Protein AF-A0A3A6KR95-F1 (afdb_monomer)

Solvent-accessible surface area (backbone atoms only — not comparable to full-atom values): 6431 Å² total; per-residue (Å²): 134,83,80,53,72,65,59,56,49,50,50,50,50,55,47,47,56,62,69,68,53,78,60,65,60,80,40,66,31,34,23,71,31,72,58,26,36,31,41,82,91,64,53,74,44,43,81,87,28,59,46,71,53,70,63,48,72,33,69,35,80,78,43,87,41,67,53,66,54,98,88,53,73,74,46,75,60,51,41,65,47,74,37,54,37,58,75,41,40,28,36,32,34,57,77,51,100,69,33,34,35,48,75,48,78,62,80,89,132

Sequence (109 aa):
MRLMAWDADLIQFMKRQGQDGSLPGIALATMTGPKSCKLKDGMELGPGELQFAEHLVNPLAVKVAGHCPADGDLQDKTQYISALKAGDTVAVYQLSDSEVLILEKMVSV

Foldseek 3Di:
DDDDVVVVVVVVVVVVVVVVVPQQDWAKWFAQALAWIAGPVGDIAGHPQEDEDPCQNAKDFPAWDWDDPPPDDIGTPTDTDHHDGGGFMFTWGHPDPRHIYTDDTDDDD

Radius of gyration: 22.69 Å; Cα contacts (8 Å, |Δi|>4): 174; chains: 1; bounding box: 80×35×45 Å

pLDDT: mean 86.24, std 14.04, range [44.59, 97.94]

Nearest PDB structures (foldseek):
  1t9h-assembly1_A  TM=6.546E-01  e=1.418E+00  Bacillus subtilis
  1nbw-assembly1_A  TM=5.242E-01  e=1.870E+00  Klebsiella pneumoniae
  7phw-assembly2_D  TM=3.640E-01  e=3.436E+00  Plasmodium falciparum 3D7
  2d0p-assembly1_C  TM=4.283E-01  e=4.787E+00  Klebsiella oxytoca

Mean predicted aligned error: 10.39 Å

Structure (mmCIF, N/CA/C/O backbone):
data_AF-A0A3A6KR95-F1
#
_entry.id   AF-A0A3A6KR95-F1
#
loop_
_atom_site.group_PDB
_atom_site.id
_atom_site.type_symbol
_atom_site.label_atom_id
_atom_site.label_alt_id
_atom_site.label_comp_id
_atom_site.label_asym_id
_atom_site.label_entity_id
_atom_site.label_seq_id
_atom_site.pdbx_PDB_ins_code
_atom_site.Cartn_x
_atom_site.Cartn_y
_atom_site.Cartn_z
_atom_site.occupancy
_atom_site.B_iso_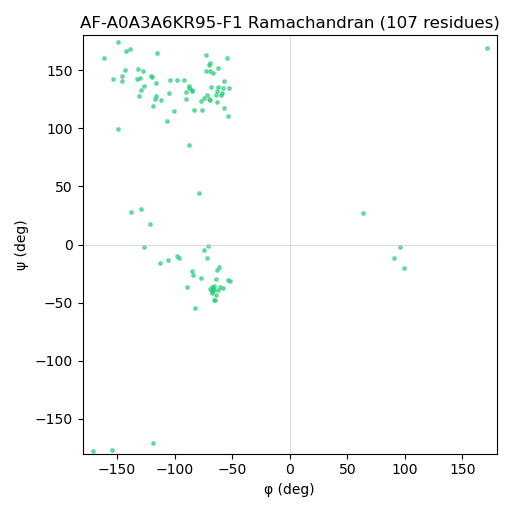or_equiv
_atom_site.auth_seq_id
_atom_site.auth_comp_id
_atom_site.auth_asym_id
_atom_site.auth_atom_id
_atom_site.pdbx_PDB_model_num
ATOM 1 N N . MET A 1 1 ? -48.672 -22.001 9.450 1.00 47.97 1 MET A N 1
ATOM 2 C CA . MET A 1 1 ? -47.374 -22.611 9.807 1.00 47.97 1 MET A CA 1
ATOM 3 C C . MET A 1 1 ? -46.711 -21.673 10.812 1.00 47.97 1 MET A C 1
ATOM 5 O O . MET A 1 1 ? -46.390 -20.554 10.437 1.00 47.97 1 MET A O 1
ATOM 9 N N . ARG A 1 2 ? -46.683 -22.026 12.107 1.00 52.06 2 ARG A N 1
ATOM 10 C CA . ARG A 1 2 ? -46.064 -21.198 13.164 1.00 52.06 2 ARG A CA 1
ATOM 11 C C . ARG A 1 2 ? -44.549 -21.375 13.042 1.00 52.06 2 ARG A C 1
ATOM 13 O O . ARG A 1 2 ? -44.092 -22.496 13.230 1.00 52.06 2 ARG A O 1
ATOM 20 N N . LEU A 1 3 ? -43.806 -20.315 12.717 1.00 51.28 3 LEU A N 1
ATOM 21 C CA . LEU A 1 3 ? -42.359 -20.324 12.950 1.00 51.28 3 LEU A CA 1
ATOM 22 C C . LEU A 1 3 ? -42.136 -20.522 14.453 1.00 51.28 3 LEU A C 1
ATOM 24 O O . LEU A 1 3 ? -42.774 -19.846 15.266 1.00 51.28 3 LEU A O 1
ATOM 28 N N . MET A 1 4 ? -41.295 -21.489 14.813 1.00 60.72 4 MET A N 1
ATOM 29 C CA . MET A 1 4 ? -40.895 -21.695 16.202 1.00 60.72 4 MET A CA 1
ATOM 30 C C . MET A 1 4 ? -40.014 -20.513 16.624 1.00 60.72 4 MET A C 1
ATOM 32 O O . MET A 1 4 ? -39.311 -19.937 15.794 1.00 60.72 4 MET A O 1
ATOM 36 N N . ALA A 1 5 ? -40.043 -20.138 17.906 1.00 68.31 5 ALA A N 1
ATOM 37 C CA . ALA A 1 5 ? -39.279 -18.992 18.426 1.00 68.31 5 ALA A CA 1
ATOM 38 C C . ALA A 1 5 ? -37.784 -19.050 18.047 1.00 68.31 5 ALA A C 1
ATOM 40 O O . ALA A 1 5 ? -37.171 -18.028 17.759 1.00 68.31 5 ALA A O 1
ATOM 41 N N . TRP A 1 6 ? -37.247 -20.264 17.930 1.00 66.06 6 TRP A N 1
ATOM 42 C CA . TRP A 1 6 ? -35.864 -20.530 17.555 1.00 66.06 6 TRP A CA 1
ATOM 43 C C . TRP A 1 6 ? -35.499 -20.114 16.122 1.00 66.06 6 TRP A C 1
ATOM 45 O O . TRP A 1 6 ? -34.405 -19.606 15.897 1.00 66.06 6 TRP A O 1
ATOM 55 N N . ASP A 1 7 ? -36.413 -20.258 15.160 1.00 74.75 7 ASP A N 1
ATOM 56 C CA . ASP A 1 7 ? -36.167 -19.820 13.780 1.00 74.75 7 ASP A CA 1
ATOM 57 C C . ASP A 1 7 ? -36.117 -18.289 13.698 1.00 74.75 7 ASP A C 1
ATOM 59 O O . ASP A 1 7 ? -35.302 -17.711 12.980 1.00 74.75 7 ASP A O 1
ATOM 63 N N . ALA A 1 8 ? -36.981 -17.615 14.463 1.00 78.69 8 ALA A N 1
ATOM 64 C CA . ALA A 1 8 ? -37.010 -16.160 14.536 1.00 78.69 8 ALA A CA 1
ATOM 65 C C . ALA A 1 8 ? -35.751 -15.598 15.215 1.00 78.69 8 ALA A C 1
ATOM 67 O O . ALA A 1 8 ? -35.201 -14.605 14.735 1.00 78.69 8 ALA A O 1
ATOM 68 N N . ASP A 1 9 ? -35.269 -16.257 16.272 1.00 80.62 9 ASP A N 1
ATOM 69 C CA . ASP A 1 9 ? -34.031 -15.892 16.965 1.00 80.62 9 ASP A CA 1
ATOM 70 C C . ASP A 1 9 ? -32.794 -16.127 16.087 1.00 80.62 9 ASP A C 1
ATOM 72 O O . ASP A 1 9 ? -31.926 -15.257 16.012 1.00 80.62 9 ASP A O 1
ATOM 76 N N . LEU A 1 10 ? -32.738 -17.239 15.344 1.00 76.81 10 LEU A N 1
ATOM 77 C CA . LEU A 1 10 ? -31.656 -17.520 14.394 1.00 76.81 10 LEU A CA 1
ATOM 78 C C . LEU A 1 10 ? -31.630 -16.495 13.253 1.00 76.81 10 LEU A C 1
ATOM 80 O O . LEU A 1 10 ? -30.573 -15.973 12.904 1.00 76.81 10 LEU A O 1
ATOM 84 N N . ILE A 1 11 ? -32.797 -16.148 12.702 1.00 78.81 11 ILE A N 1
ATOM 85 C CA . ILE A 1 11 ? -32.913 -15.121 11.661 1.00 78.81 11 ILE A CA 1
ATOM 86 C C . ILE A 1 11 ? -32.528 -13.745 12.212 1.00 78.81 11 ILE A C 1
ATOM 88 O O . ILE A 1 11 ? -31.879 -12.973 11.509 1.00 78.81 11 ILE A O 1
ATOM 92 N N . GLN A 1 12 ? -32.894 -13.410 13.452 1.00 78.81 12 GLN A N 1
ATOM 93 C CA . GLN A 1 12 ? -32.445 -12.167 14.080 1.00 78.81 12 GLN A CA 1
ATOM 94 C C . GLN A 1 12 ? -30.940 -12.148 14.334 1.00 78.81 12 GLN A C 1
ATOM 96 O O . GLN A 1 12 ? -30.328 -11.101 14.149 1.00 78.81 12 GLN A O 1
ATOM 101 N N . PHE A 1 13 ? -30.345 -13.273 14.725 1.00 72.44 13 PHE A N 1
ATOM 102 C CA . PHE A 1 13 ? -28.905 -13.412 14.915 1.00 72.44 13 PHE A CA 1
ATOM 103 C C . PHE A 1 13 ? -28.148 -13.251 13.592 1.00 72.44 13 PHE A C 1
ATOM 105 O O . PHE A 1 13 ? -27.238 -12.432 13.506 1.00 72.44 13 PHE A O 1
ATOM 112 N N . MET A 1 14 ? -28.595 -13.929 12.529 1.00 70.88 14 MET A N 1
ATOM 113 C CA . MET A 1 14 ? -28.046 -13.779 11.175 1.00 70.88 14 MET A CA 1
ATOM 114 C C . MET A 1 14 ? -28.224 -12.356 10.634 1.00 70.88 14 MET A C 1
ATOM 116 O O . MET A 1 14 ? -27.317 -11.812 10.010 1.00 70.88 14 MET A O 1
ATOM 120 N N . LYS A 1 15 ? -29.368 -11.712 10.904 1.00 70.50 15 LYS A N 1
ATOM 121 C CA . LYS A 1 15 ? -29.592 -10.303 10.552 1.00 70.50 15 LYS A CA 1
ATOM 122 C C . LYS A 1 15 ? -28.704 -9.360 11.351 1.00 70.50 15 LYS A C 1
ATOM 124 O O . LYS A 1 15 ? -28.251 -8.391 10.767 1.00 70.50 15 LYS A O 1
ATOM 129 N N . ARG A 1 16 ? -28.433 -9.635 12.631 1.00 67.19 16 ARG A N 1
ATOM 130 C CA . ARG A 1 16 ? -27.502 -8.847 13.455 1.00 67.19 16 ARG A CA 1
ATOM 131 C C . ARG A 1 16 ? -26.075 -8.967 12.933 1.00 67.19 16 ARG A C 1
ATOM 133 O O . ARG A 1 16 ? -25.467 -7.949 12.655 1.00 67.19 16 ARG A O 1
ATOM 140 N N . GLN A 1 17 ? -25.606 -10.184 12.660 1.00 62.19 17 GLN A N 1
ATOM 141 C CA . GLN A 1 17 ? -24.296 -10.405 12.036 1.00 62.19 17 GLN A CA 1
ATOM 142 C C . GLN A 1 17 ? -24.186 -9.763 10.641 1.00 62.19 17 GLN A C 1
ATOM 144 O O . GLN A 1 17 ? -23.139 -9.230 10.286 1.00 62.19 17 GLN A O 1
ATOM 149 N N . GLY A 1 18 ? -25.273 -9.770 9.860 1.00 55.56 18 GLY A N 1
ATOM 150 C CA . GLY A 1 18 ? -25.341 -9.106 8.554 1.00 55.56 18 GLY A CA 1
ATOM 151 C C . GLY A 1 18 ? -25.508 -7.579 8.610 1.00 55.56 18 GLY A C 1
ATOM 152 O O . GLY A 1 18 ? -25.060 -6.895 7.694 1.00 55.56 18 GLY A O 1
ATOM 153 N N . GLN A 1 19 ? -26.137 -7.031 9.657 1.00 54.38 19 GLN A N 1
ATOM 154 C CA . GLN A 1 19 ? -26.300 -5.587 9.895 1.00 54.38 19 GLN A CA 1
ATOM 155 C C . GLN A 1 19 ? -25.083 -4.956 10.575 1.00 54.38 19 GLN A C 1
ATOM 157 O O . GLN A 1 19 ? -24.828 -3.779 10.342 1.00 54.38 19 GLN A O 1
ATOM 162 N N . ASP A 1 20 ? -24.310 -5.733 11.336 1.00 50.84 20 ASP A N 1
ATOM 163 C CA . ASP A 1 20 ? -23.025 -5.314 11.908 1.00 50.84 20 ASP A CA 1
ATOM 164 C C . ASP A 1 20 ? -21.921 -5.171 10.841 1.00 50.84 20 ASP A C 1
ATOM 166 O O . ASP A 1 20 ? -20.804 -4.773 11.159 1.00 50.84 20 ASP A O 1
ATOM 170 N N . GLY A 1 21 ? -22.207 -5.459 9.562 1.00 45.84 21 GLY A N 1
ATOM 171 C CA . GLY A 1 21 ? -21.311 -5.121 8.451 1.00 45.84 21 GLY A CA 1
ATOM 172 C C . GLY A 1 21 ? -19.952 -5.825 8.497 1.00 45.84 21 GLY A C 1
ATOM 173 O O . GLY A 1 21 ? -18.980 -5.297 7.970 1.00 45.84 21 GLY A O 1
ATOM 174 N N . SER A 1 22 ? -19.868 -7.009 9.111 1.00 46.56 22 SER A N 1
ATOM 175 C CA . SER A 1 22 ? -18.619 -7.742 9.373 1.00 46.56 22 SER A CA 1
ATOM 176 C C . SER A 1 22 ? -18.065 -8.489 8.141 1.00 46.56 22 SER A C 1
ATOM 178 O O . SER A 1 22 ? -17.636 -9.636 8.206 1.00 46.56 22 SER A O 1
ATOM 180 N N . LEU A 1 23 ? -18.057 -7.841 6.978 1.00 44.59 23 LEU A N 1
ATOM 181 C CA . LEU A 1 23 ? -16.926 -8.013 6.074 1.00 44.59 23 LEU A CA 1
ATOM 182 C C . LEU A 1 23 ? -16.081 -6.769 6.301 1.00 44.59 23 LEU A C 1
ATOM 184 O O . LEU A 1 23 ? -16.598 -5.680 6.042 1.00 44.59 23 LEU A O 1
ATOM 188 N N . PRO A 1 24 ? -14.853 -6.884 6.832 1.00 60.62 24 PRO A N 1
ATOM 189 C CA . PRO A 1 24 ? -14.045 -5.713 7.114 1.00 60.62 24 PRO A CA 1
ATOM 190 C C . PRO A 1 24 ? -13.947 -4.867 5.847 1.00 60.62 24 PRO A C 1
ATOM 192 O O . PRO A 1 24 ? -13.420 -5.294 4.825 1.00 60.62 24 PRO A O 1
ATOM 195 N N . GLY A 1 25 ? -14.584 -3.699 5.867 1.00 73.06 25 GLY A N 1
ATOM 196 C CA . GLY A 1 25 ? -14.620 -2.832 4.701 1.00 73.06 25 GLY A CA 1
ATOM 197 C C . GLY A 1 25 ? -13.205 -2.392 4.341 1.00 73.06 25 GLY A C 1
ATOM 198 O O . GLY A 1 25 ? -12.342 -2.272 5.212 1.00 73.06 25 GLY A O 1
ATOM 199 N N . ILE A 1 26 ? -12.969 -2.114 3.058 1.00 89.06 26 ILE A N 1
ATOM 200 C CA . ILE A 1 26 ? -11.733 -1.441 2.664 1.00 89.06 26 ILE A CA 1
ATOM 201 C C . ILE A 1 26 ? -11.738 -0.052 3.306 1.00 89.06 26 ILE A C 1
ATOM 203 O O . ILE A 1 26 ? -12.660 0.738 3.091 1.00 89.06 26 ILE A O 1
ATOM 207 N N . ALA A 1 27 ? -10.706 0.238 4.088 1.00 90.81 27 ALA A N 1
ATOM 208 C CA . ALA A 1 27 ? -10.516 1.520 4.748 1.00 90.81 27 ALA A CA 1
ATOM 209 C C . ALA A 1 27 ? -9.271 2.229 4.208 1.00 90.81 27 ALA A C 1
ATOM 211 O O . ALA A 1 27 ? -8.426 1.627 3.549 1.00 90.81 27 ALA A O 1
ATOM 212 N N . LEU A 1 28 ? -9.160 3.524 4.497 1.00 94.12 28 LEU A N 1
ATOM 213 C CA . LEU A 1 28 ? -7.944 4.288 4.238 1.00 94.12 28 LEU A CA 1
ATOM 214 C C . LEU A 1 28 ? -7.109 4.394 5.508 1.00 94.12 28 LEU A C 1
ATOM 216 O O . LEU A 1 28 ? -7.643 4.603 6.600 1.00 94.12 28 LEU A O 1
ATOM 220 N N . ALA A 1 29 ? -5.799 4.309 5.331 1.00 95.56 29 ALA A N 1
ATOM 221 C CA . ALA A 1 29 ? -4.817 4.480 6.384 1.00 95.56 29 ALA A CA 1
ATOM 222 C C . ALA A 1 29 ? -3.584 5.221 5.852 1.00 95.56 29 ALA A C 1
ATOM 224 O O . ALA A 1 29 ? -3.406 5.375 4.639 1.00 95.56 29 ALA A O 1
ATOM 225 N N . THR A 1 30 ? -2.735 5.683 6.765 1.00 97.56 30 THR 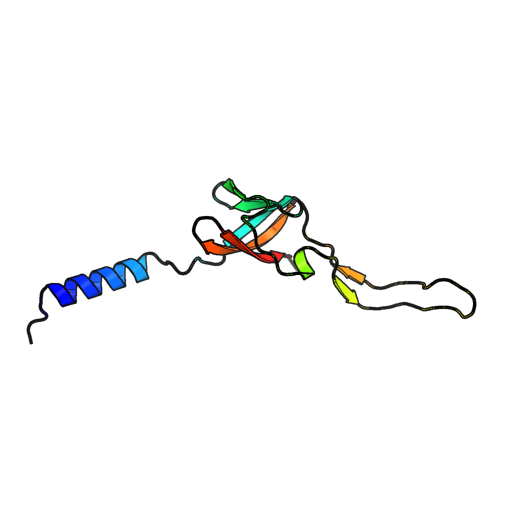A N 1
ATOM 226 C CA . THR A 1 30 ? -1.508 6.408 6.425 1.00 97.56 30 THR A CA 1
ATOM 227 C C . THR A 1 30 ? -0.302 5.625 6.910 1.00 97.56 30 THR A C 1
ATOM 229 O O . THR A 1 30 ? -0.187 5.326 8.097 1.00 97.56 30 THR A O 1
ATOM 232 N N . MET A 1 31 ? 0.637 5.337 6.016 1.00 97.94 31 MET A N 1
ATOM 233 C CA . MET A 1 31 ? 1.907 4.721 6.384 1.00 97.94 31 MET A CA 1
ATOM 234 C C . MET A 1 31 ? 2.700 5.672 7.289 1.00 97.94 31 MET A C 1
ATOM 236 O O . MET A 1 31 ? 2.914 6.837 6.954 1.00 97.94 31 MET A O 1
ATOM 240 N N . THR A 1 32 ? 3.172 5.180 8.432 1.00 97.50 32 THR A N 1
ATOM 241 C CA . THR A 1 32 ? 4.067 5.917 9.347 1.00 97.50 32 THR A CA 1
ATOM 242 C C . THR A 1 32 ? 5.539 5.568 9.116 1.00 97.50 32 THR A C 1
ATOM 244 O O . THR A 1 32 ? 6.428 6.272 9.585 1.00 97.50 32 THR A O 1
ATOM 247 N N . GLY A 1 33 ? 5.801 4.520 8.333 1.00 97.00 33 GLY A N 1
ATOM 248 C CA . GLY A 1 33 ? 7.118 4.037 7.929 1.00 97.00 33 GLY A CA 1
ATOM 249 C C . GLY A 1 33 ? 6.985 2.958 6.849 1.00 97.00 33 GLY A C 1
ATOM 250 O O . GLY A 1 33 ? 5.871 2.649 6.438 1.00 97.00 33 GLY A O 1
ATOM 251 N N . PRO A 1 34 ? 8.084 2.343 6.379 1.00 95.88 34 PRO A N 1
ATOM 252 C CA . PRO A 1 34 ? 8.020 1.303 5.342 1.00 95.88 34 PRO A CA 1
ATOM 253 C C . PRO A 1 34 ? 7.254 0.036 5.756 1.00 95.88 34 PRO A C 1
ATOM 255 O O . PRO A 1 34 ? 6.817 -0.731 4.907 1.00 95.88 34 PRO A O 1
ATOM 258 N N . LYS A 1 35 ? 7.129 -0.212 7.067 1.00 96.06 35 LYS A N 1
ATOM 259 C CA . LYS A 1 35 ? 6.485 -1.402 7.651 1.00 96.06 35 LYS A CA 1
ATOM 260 C C . LYS A 1 35 ? 5.598 -1.049 8.850 1.00 96.06 35 LYS A C 1
ATOM 262 O O . LYS A 1 35 ? 5.467 -1.844 9.774 1.00 96.06 35 LYS A O 1
ATOM 267 N N . SER A 1 36 ? 5.056 0.166 8.869 1.00 96.69 36 SER A N 1
ATOM 268 C CA . SER A 1 36 ? 4.169 0.633 9.933 1.00 96.69 36 SER A CA 1
ATOM 269 C C . SER A 1 36 ? 3.105 1.570 9.377 1.00 96.69 36 SER A C 1
ATOM 271 O O . SER A 1 36 ? 3.357 2.331 8.440 1.00 96.69 36 SER A O 1
ATOM 273 N N . CYS A 1 37 ? 1.908 1.511 9.946 1.00 95.44 37 CYS A N 1
ATOM 274 C CA . CYS A 1 37 ? 0.723 2.174 9.422 1.00 95.44 37 CYS A CA 1
ATOM 275 C C . CYS A 1 37 ? -0.141 2.713 10.563 1.00 95.44 37 CYS A C 1
ATOM 277 O O . CYS A 1 37 ? -0.160 2.150 11.652 1.00 95.44 37 CYS A O 1
ATOM 279 N N . LYS A 1 38 ? -0.864 3.801 10.312 1.00 96.00 38 LYS A N 1
ATOM 280 C CA . LYS A 1 38 ? -1.826 4.395 11.232 1.00 96.00 38 LYS A CA 1
ATOM 281 C C . LYS A 1 38 ? -3.211 4.392 10.609 1.00 96.00 38 LYS A C 1
ATOM 283 O O . LYS A 1 38 ? -3.422 4.998 9.555 1.00 96.00 38 LYS A O 1
ATOM 288 N N . LEU A 1 39 ? -4.138 3.702 11.260 1.00 91.12 39 LEU A N 1
ATOM 289 C CA . LEU A 1 39 ? -5.545 3.673 10.885 1.00 91.12 39 LEU A CA 1
ATOM 290 C C . LEU A 1 39 ? -6.223 5.009 11.232 1.00 91.12 39 LEU A C 1
ATOM 292 O O . LEU A 1 39 ? -5.709 5.822 12.005 1.00 91.12 39 LEU A O 1
ATOM 296 N N . LYS A 1 40 ? -7.394 5.260 10.639 1.00 84.56 40 LYS A N 1
ATOM 297 C CA . LYS A 1 40 ? -8.124 6.531 10.790 1.00 84.56 40 LYS A CA 1
ATOM 298 C C . LYS A 1 40 ? -8.588 6.810 12.227 1.00 84.56 40 LYS A C 1
ATOM 300 O O . LYS A 1 40 ? -8.702 7.971 12.610 1.00 84.56 40 LYS A O 1
ATOM 305 N N . ASP A 1 41 ? -8.854 5.768 13.003 1.00 83.50 41 ASP A N 1
ATOM 306 C CA . ASP A 1 41 ? -9.198 5.844 14.429 1.00 83.50 41 ASP A CA 1
ATOM 307 C C . ASP A 1 41 ? -7.988 6.151 15.333 1.00 83.50 41 ASP A C 1
ATOM 309 O O . ASP A 1 41 ? -8.146 6.388 16.529 1.00 83.50 41 ASP A O 1
ATOM 313 N N . GLY A 1 42 ? -6.787 6.209 14.754 1.00 86.25 42 GLY A N 1
ATOM 314 C CA . GLY A 1 42 ? -5.544 6.512 15.442 1.00 86.25 42 GLY A CA 1
ATOM 315 C C . GLY A 1 42 ? -4.752 5.284 15.881 1.00 86.25 42 GLY A C 1
ATOM 316 O O . GLY A 1 42 ? -3.651 5.479 16.397 1.00 86.25 42 GLY A O 1
ATOM 317 N N . MET A 1 43 ? -5.256 4.065 15.656 1.00 88.75 43 MET A N 1
ATOM 318 C CA . MET A 1 43 ? -4.529 2.831 15.953 1.00 88.75 43 MET A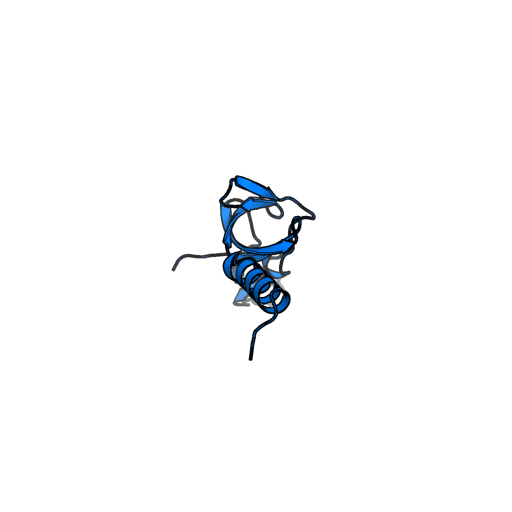 CA 1
ATOM 319 C C . MET A 1 43 ? -3.256 2.734 15.103 1.00 88.75 43 MET A C 1
ATOM 321 O O . MET A 1 43 ? -3.289 2.957 13.890 1.00 88.75 43 MET A O 1
ATOM 325 N N . GLU A 1 44 ? -2.132 2.410 15.740 1.00 93.81 44 GLU A N 1
ATOM 326 C CA . GLU A 1 44 ? -0.838 2.232 15.079 1.00 93.81 44 GLU A CA 1
ATOM 327 C C . GLU A 1 44 ? -0.509 0.746 14.982 1.00 93.81 44 GLU A C 1
ATOM 329 O O . GLU A 1 44 ? -0.602 0.024 15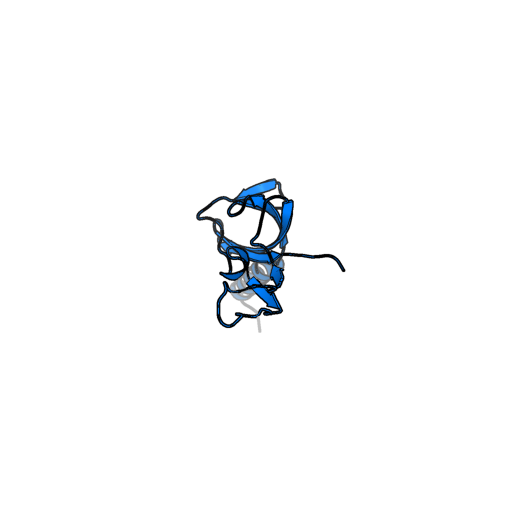.970 1.00 93.81 44 GLU A O 1
ATOM 334 N N . LEU A 1 45 ? -0.131 0.320 13.780 1.00 93.38 45 LEU A N 1
ATOM 335 C CA . LEU A 1 45 ? 0.233 -1.047 13.437 1.00 93.38 45 LEU A CA 1
ATOM 336 C C . LEU A 1 45 ? 1.698 -1.095 13.013 1.00 93.38 45 LEU A C 1
ATOM 338 O O . LEU A 1 45 ? 2.180 -0.218 12.282 1.00 93.38 45 LEU A O 1
ATOM 342 N N . GLY A 1 46 ? 2.397 -2.128 13.458 1.00 93.88 46 GLY A N 1
ATOM 343 C CA . GLY A 1 46 ? 3.821 -2.328 13.243 1.00 93.88 46 GLY A CA 1
ATOM 344 C C . GLY A 1 46 ? 4.173 -3.592 12.454 1.00 93.88 46 GLY A C 1
ATOM 345 O O . GLY A 1 46 ? 3.317 -4.275 11.884 1.00 93.88 46 GLY A O 1
ATOM 346 N N . PRO A 1 47 ? 5.475 -3.924 12.402 1.00 92.12 47 PRO A N 1
ATOM 347 C CA . PRO A 1 47 ? 5.947 -5.152 11.777 1.00 92.12 47 PRO A CA 1
ATOM 348 C C . PRO A 1 47 ? 5.328 -6.388 12.445 1.00 92.12 47 PRO A C 1
ATOM 350 O O . PRO A 1 47 ? 5.399 -6.531 13.661 1.00 92.12 47 PRO A O 1
ATOM 353 N N . GLY A 1 48 ? 4.777 -7.299 11.642 1.00 91.56 48 GLY A N 1
ATOM 354 C CA . GLY A 1 48 ? 4.102 -8.515 12.119 1.00 91.56 48 GLY A CA 1
ATOM 355 C C . GLY A 1 48 ? 2.577 -8.410 12.151 1.00 91.56 48 GLY A C 1
ATOM 356 O O . GLY A 1 48 ? 1.915 -9.434 12.077 1.00 91.56 48 GLY A O 1
ATOM 357 N N . GLU A 1 49 ? 2.029 -7.195 12.163 1.00 92.94 49 GLU A N 1
ATOM 358 C CA . GLU A 1 49 ? 0.579 -6.942 12.076 1.00 92.94 49 GLU A CA 1
ATOM 359 C C . GLU A 1 49 ? 0.146 -6.584 10.647 1.00 92.94 49 GLU A C 1
ATOM 361 O O . GLU A 1 49 ? -1.041 -6.487 10.340 1.00 92.94 49 GLU A O 1
ATOM 366 N N . LEU A 1 50 ? 1.116 -6.360 9.757 1.00 95.56 50 LEU A N 1
ATOM 367 C CA . LEU A 1 50 ? 0.893 -5.905 8.392 1.00 95.56 50 LEU A CA 1
ATOM 368 C C . LEU A 1 50 ? 1.339 -6.955 7.380 1.00 95.56 50 LEU A C 1
ATOM 370 O O . LEU A 1 50 ? 2.496 -7.387 7.379 1.00 95.56 50 LEU A O 1
ATOM 374 N N . GLN A 1 51 ? 0.435 -7.290 6.466 1.00 96.19 51 GLN A N 1
ATOM 375 C CA . GLN A 1 51 ? 0.740 -8.046 5.260 1.00 96.19 51 GLN A CA 1
ATOM 376 C C . GLN A 1 51 ? 0.774 -7.118 4.048 1.00 96.19 51 GLN A C 1
ATOM 378 O O . GLN A 1 51 ? -0.025 -6.189 3.927 1.00 96.19 51 GLN A O 1
ATOM 383 N N . PHE A 1 52 ? 1.714 -7.378 3.142 1.00 96.44 52 PHE A N 1
ATOM 384 C CA . PHE A 1 52 ? 1.956 -6.559 1.961 1.00 96.44 52 PHE A CA 1
ATOM 385 C C . PHE A 1 52 ? 2.072 -7.451 0.732 1.00 96.44 52 PHE A C 1
ATOM 387 O O . PHE A 1 52 ? 2.700 -8.510 0.790 1.00 96.44 52 PHE A O 1
ATOM 394 N N . ALA A 1 53 ? 1.549 -6.984 -0.398 1.00 95.25 53 ALA A N 1
ATOM 395 C CA . ALA A 1 53 ? 1.983 -7.498 -1.687 1.00 95.25 53 ALA A CA 1
ATOM 396 C C . ALA A 1 53 ? 3.454 -7.115 -1.939 1.00 95.25 53 ALA A C 1
ATOM 398 O O . ALA A 1 53 ? 3.923 -6.057 -1.513 1.00 95.25 53 ALA A O 1
ATOM 399 N N . GLU A 1 54 ? 4.191 -7.975 -2.640 1.00 95.06 54 GLU A N 1
ATOM 400 C CA . GLU A 1 54 ? 5.642 -7.838 -2.818 1.00 95.06 54 GLU A CA 1
ATOM 401 C C . GLU A 1 54 ? 6.051 -6.504 -3.463 1.00 95.06 54 GLU A C 1
ATOM 403 O O . GLU A 1 54 ? 7.042 -5.889 -3.064 1.00 95.06 54 GLU A O 1
ATOM 408 N N . HIS A 1 55 ? 5.258 -6.009 -4.413 1.00 94.06 55 HIS A N 1
ATOM 409 C CA . HIS A 1 55 ? 5.522 -4.754 -5.120 1.00 94.06 55 HIS A CA 1
ATOM 410 C C . HIS A 1 55 ? 5.307 -3.497 -4.267 1.00 94.06 55 HIS A C 1
ATOM 412 O O . HIS A 1 55 ? 5.695 -2.408 -4.677 1.00 94.06 55 HIS A O 1
ATOM 418 N N . LEU A 1 56 ? 4.696 -3.623 -3.086 1.00 96.25 56 LEU A N 1
ATOM 419 C CA . LEU A 1 56 ? 4.522 -2.508 -2.151 1.00 96.25 56 LEU A CA 1
ATOM 420 C C . LEU A 1 56 ? 5.751 -2.304 -1.264 1.00 96.25 56 LEU A C 1
ATOM 422 O O . LEU A 1 56 ? 5.964 -1.209 -0.745 1.00 96.25 56 LEU A O 1
ATOM 426 N N . VAL A 1 57 ? 6.563 -3.347 -1.088 1.00 95.81 57 VAL A N 1
ATOM 427 C CA . VAL A 1 57 ? 7.775 -3.317 -0.254 1.00 95.81 57 VAL A CA 1
ATOM 428 C C . VAL A 1 57 ? 9.062 -3.292 -1.076 1.00 95.81 57 VAL A C 1
ATOM 430 O O . VAL A 1 57 ? 10.114 -2.955 -0.537 1.00 95.81 57 VAL A O 1
ATOM 433 N N . ASN A 1 58 ? 8.976 -3.575 -2.377 1.00 94.94 58 ASN A N 1
ATOM 434 C CA . ASN A 1 58 ? 10.089 -3.519 -3.319 1.00 94.94 58 ASN A CA 1
ATOM 435 C C . ASN A 1 58 ? 9.797 -2.523 -4.453 1.00 94.94 58 ASN A C 1
ATOM 437 O O . ASN A 1 58 ? 8.651 -2.427 -4.887 1.00 94.94 58 ASN A O 1
ATOM 441 N N . PRO A 1 59 ? 10.804 -1.801 -4.981 1.00 92.75 59 PRO A N 1
ATOM 442 C CA . PRO A 1 59 ? 10.618 -0.978 -6.171 1.00 92.75 59 PRO A CA 1
ATOM 443 C C . PRO A 1 59 ? 10.134 -1.811 -7.363 1.00 92.75 59 PRO A C 1
ATOM 445 O O . PRO A 1 59 ? 10.696 -2.867 -7.653 1.00 92.75 59 PRO A O 1
ATOM 448 N N . LEU A 1 60 ? 9.132 -1.310 -8.085 1.00 93.56 60 LEU A N 1
ATOM 449 C CA . LEU A 1 60 ? 8.558 -1.986 -9.248 1.00 93.56 60 LEU A CA 1
ATOM 450 C C . LEU A 1 60 ? 8.876 -1.212 -10.527 1.00 93.56 60 LEU A C 1
ATOM 452 O O . LEU A 1 60 ? 8.541 -0.033 -10.643 1.00 93.56 60 LEU A O 1
ATOM 456 N N . ALA A 1 61 ? 9.489 -1.877 -11.506 1.00 93.94 61 ALA A N 1
ATOM 457 C CA . ALA A 1 61 ? 9.694 -1.311 -12.835 1.00 93.94 61 ALA A CA 1
ATOM 458 C C . ALA A 1 61 ? 8.353 -1.180 -13.575 1.00 93.94 61 ALA A C 1
ATOM 460 O O . ALA A 1 61 ? 7.653 -2.168 -13.775 1.00 93.94 61 ALA A O 1
ATOM 461 N N . VAL A 1 62 ? 8.018 0.028 -14.029 1.00 93.62 62 VAL A N 1
ATOM 462 C CA . VAL A 1 62 ? 6.777 0.312 -14.780 1.00 93.62 62 VAL A CA 1
ATOM 463 C C . VAL A 1 62 ? 7.021 0.695 -16.232 1.00 93.62 62 VAL A C 1
ATOM 465 O O . VAL A 1 62 ? 6.113 0.647 -17.058 1.00 93.62 62 VAL A O 1
ATOM 468 N N . LYS A 1 63 ? 8.262 1.053 -16.566 1.00 94.44 63 LYS A N 1
ATOM 469 C CA . LYS A 1 63 ? 8.687 1.287 -17.943 1.00 94.44 63 LYS A CA 1
ATOM 470 C C . LYS A 1 63 ? 10.151 0.923 -18.083 1.00 94.44 63 LYS A C 1
ATOM 472 O O . LYS A 1 63 ? 11.009 1.720 -17.720 1.00 94.44 63 LYS A O 1
ATOM 477 N N . VAL A 1 64 ? 10.415 -0.270 -18.604 1.00 92.25 64 VAL A N 1
ATOM 478 C CA . VAL A 1 64 ? 11.775 -0.774 -18.813 1.00 92.25 64 VAL A CA 1
ATOM 479 C C . VAL A 1 64 ? 12.407 -0.067 -20.005 1.00 92.25 64 VAL A C 1
ATOM 481 O O . VAL A 1 64 ? 11.835 -0.035 -21.095 1.00 92.25 64 VAL A O 1
ATOM 484 N N . ALA A 1 65 ? 13.577 0.523 -19.792 1.00 93.38 65 ALA A N 1
ATOM 485 C CA . ALA A 1 65 ? 14.351 1.168 -20.839 1.00 93.38 65 ALA A CA 1
ATOM 486 C C . ALA A 1 65 ? 15.828 1.143 -20.466 1.00 93.38 65 ALA A C 1
ATOM 488 O O . ALA A 1 65 ? 16.184 1.355 -19.316 1.00 93.38 65 ALA A O 1
ATOM 489 N N . GLY A 1 66 ? 16.696 0.944 -21.446 1.00 90.12 66 GLY A N 1
ATOM 490 C CA . GLY A 1 66 ? 18.130 0.991 -21.217 1.00 90.12 66 GLY A CA 1
ATOM 491 C C . GLY A 1 66 ? 18.909 0.520 -22.429 1.00 90.12 66 GLY A C 1
ATOM 492 O O . GLY A 1 66 ? 18.341 0.003 -23.392 1.00 90.12 66 GLY A O 1
ATOM 493 N N . HIS A 1 67 ? 20.217 0.734 -22.388 1.00 90.62 67 HIS A N 1
ATOM 494 C CA . HIS A 1 67 ? 21.132 0.260 -23.414 1.00 90.62 67 HIS A CA 1
ATOM 495 C C . HIS A 1 67 ? 22.464 -0.128 -22.778 1.00 90.62 67 HIS A C 1
ATOM 497 O O . HIS A 1 67 ? 22.947 0.559 -21.879 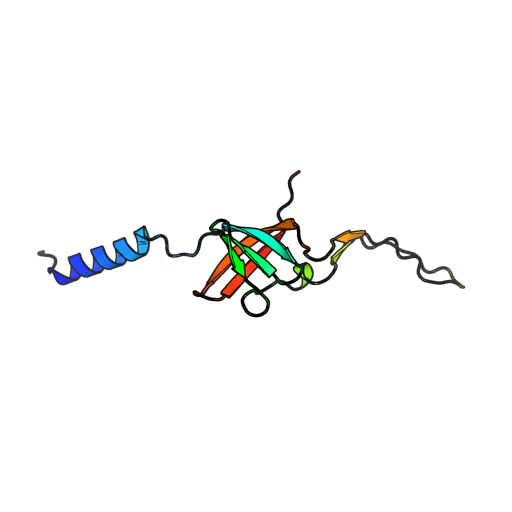1.00 90.62 67 HIS A O 1
ATOM 503 N N . CYS A 1 68 ? 23.046 -1.222 -23.261 1.00 89.06 68 CYS A N 1
ATOM 504 C CA . CYS A 1 68 ? 24.403 -1.626 -22.929 1.00 89.06 68 CYS A CA 1
ATOM 505 C C . CYS A 1 68 ? 25.286 -1.360 -24.162 1.00 89.06 68 CYS A C 1
ATOM 507 O O . CYS A 1 68 ? 25.118 -2.059 -25.169 1.00 89.06 68 CYS A O 1
ATOM 509 N N . PRO A 1 69 ? 26.143 -0.325 -24.149 1.00 89.06 69 PRO A N 1
ATOM 510 C CA . PRO A 1 69 ? 27.096 -0.090 -25.228 1.00 89.06 69 PRO A CA 1
ATOM 511 C C . PRO A 1 69 ? 28.180 -1.179 -25.238 1.00 89.06 69 PRO A C 1
ATOM 513 O O . PRO A 1 69 ? 28.444 -1.802 -24.216 1.00 89.06 69 PRO A O 1
ATOM 516 N N . ALA A 1 70 ? 28.814 -1.400 -26.396 1.00 87.81 70 ALA A N 1
ATOM 517 C CA . ALA A 1 70 ? 29.726 -2.531 -26.626 1.00 87.81 70 ALA A CA 1
ATOM 518 C C . ALA A 1 70 ? 30.871 -2.656 -25.599 1.00 87.81 70 ALA A C 1
ATOM 520 O O . ALA A 1 70 ? 31.270 -3.772 -25.287 1.00 87.81 70 ALA A O 1
ATOM 521 N N . ASP A 1 71 ? 31.332 -1.531 -25.040 1.00 88.75 71 ASP A N 1
ATOM 522 C CA . ASP A 1 71 ? 32.468 -1.463 -24.112 1.00 88.75 71 ASP A CA 1
ATOM 523 C C . ASP A 1 71 ? 32.137 -0.681 -22.823 1.00 88.75 71 ASP A C 1
ATOM 525 O O . ASP A 1 71 ? 33.000 0.001 -22.267 1.00 88.75 71 ASP A O 1
ATOM 529 N N . GLY A 1 72 ? 30.883 -0.695 -22.357 1.00 85.88 72 GLY A N 1
ATOM 530 C CA . GLY A 1 72 ? 30.496 0.095 -21.183 1.00 85.88 72 GLY A CA 1
ATOM 531 C C . GLY A 1 72 ? 29.378 -0.498 -20.336 1.00 85.88 72 GLY A C 1
ATOM 532 O O . GLY A 1 72 ? 28.773 -1.509 -20.679 1.00 85.88 72 GLY A O 1
ATOM 533 N N . ASP A 1 73 ? 29.110 0.168 -19.213 1.00 92.19 73 ASP A N 1
ATOM 534 C CA . ASP A 1 73 ? 28.096 -0.255 -18.249 1.00 92.19 73 ASP A CA 1
ATOM 535 C C . ASP A 1 73 ? 26.669 -0.077 -18.786 1.00 92.19 73 ASP A C 1
ATOM 537 O O . ASP A 1 73 ? 26.383 0.795 -19.616 1.00 92.19 73 ASP A O 1
ATOM 541 N N . LEU A 1 74 ? 25.746 -0.883 -18.251 1.00 90.25 74 LEU A N 1
ATOM 542 C CA . LEU A 1 74 ? 24.318 -0.753 -18.516 1.00 90.25 74 LEU A CA 1
ATOM 543 C C . LEU A 1 74 ? 23.840 0.653 -18.139 1.00 90.25 74 LEU A C 1
ATOM 545 O O . LEU A 1 74 ? 23.829 1.040 -16.971 1.00 90.25 74 LEU A O 1
ATOM 549 N N . GLN A 1 75 ? 23.355 1.391 -19.131 1.00 92.50 75 GLN A N 1
ATOM 550 C CA . GLN A 1 75 ? 22.663 2.651 -18.907 1.00 92.50 75 GLN A CA 1
ATOM 551 C C . GLN A 1 75 ? 21.183 2.365 -18.678 1.00 92.50 75 GLN A C 1
ATOM 553 O O . GLN A 1 75 ? 20.388 2.396 -19.623 1.00 92.50 75 GLN A O 1
ATOM 558 N N . ASP A 1 76 ? 20.822 2.060 -17.432 1.00 93.19 76 ASP A N 1
ATOM 559 C CA . ASP A 1 76 ? 19.424 1.871 -17.055 1.00 93.19 76 ASP A CA 1
ATOM 560 C C . ASP A 1 76 ? 18.679 3.216 -17.075 1.00 93.19 76 ASP A C 1
ATOM 562 O O . ASP A 1 76 ? 19.083 4.202 -16.458 1.00 93.19 76 ASP A O 1
ATOM 566 N N . LYS A 1 77 ? 17.584 3.257 -17.829 1.00 93.94 77 LYS A N 1
ATOM 567 C CA . LYS A 1 77 ? 16.629 4.372 -17.906 1.00 93.94 77 LYS A CA 1
ATOM 568 C C . LYS A 1 77 ? 15.227 3.913 -17.509 1.00 93.94 77 LYS A C 1
ATOM 570 O O . LYS A 1 77 ? 14.242 4.581 -17.839 1.00 93.94 77 LYS A O 1
ATOM 575 N N . THR A 1 78 ? 15.133 2.767 -16.842 1.00 95.56 78 THR A N 1
ATOM 576 C CA . THR A 1 78 ? 13.879 2.201 -16.375 1.00 95.56 78 THR A CA 1
ATOM 577 C C . THR A 1 78 ? 13.231 3.140 -15.368 1.00 95.56 78 THR A C 1
ATOM 579 O O . THR A 1 78 ? 13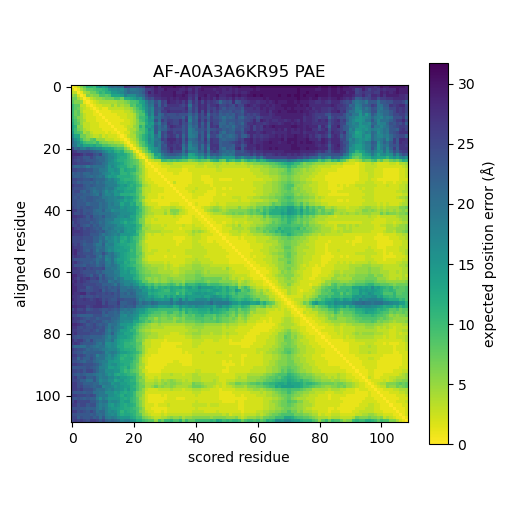.882 3.701 -14.488 1.00 95.56 78 THR A O 1
ATOM 582 N N . GLN A 1 79 ? 11.926 3.343 -15.519 1.00 95.81 79 GLN A N 1
ATOM 583 C CA . GLN A 1 79 ? 11.131 4.074 -14.542 1.00 95.81 79 GLN A CA 1
ATOM 584 C C . GLN A 1 79 ? 10.593 3.091 -13.516 1.00 95.81 79 GLN A C 1
ATOM 586 O O . GLN A 1 79 ? 10.011 2.065 -13.883 1.00 95.81 79 GLN A O 1
ATOM 591 N N . TYR A 1 80 ? 10.757 3.439 -12.245 1.00 94.81 80 TYR A N 1
ATOM 592 C CA . TYR A 1 80 ? 10.327 2.626 -11.119 1.00 94.81 80 TYR A CA 1
ATOM 593 C C . TYR A 1 80 ? 9.304 3.382 -10.277 1.00 94.81 80 TYR A C 1
ATOM 595 O O . TYR A 1 80 ? 9.429 4.590 -10.064 1.00 94.81 80 TYR A O 1
ATOM 603 N N . ILE A 1 81 ? 8.327 2.654 -9.749 1.00 94.38 81 ILE A N 1
ATOM 604 C CA . ILE A 1 81 ? 7.540 3.093 -8.600 1.00 94.38 81 ILE A CA 1
ATOM 605 C C . ILE A 1 81 ? 8.312 2.699 -7.340 1.00 94.38 81 ILE A C 1
ATOM 607 O O . ILE A 1 81 ? 8.806 1.577 -7.227 1.00 94.38 81 ILE A O 1
ATOM 611 N N . SER A 1 82 ? 8.452 3.637 -6.403 1.00 94.94 82 SER A N 1
ATOM 612 C CA . SER A 1 82 ? 9.109 3.378 -5.122 1.00 94.94 82 SER A CA 1
ATOM 613 C C . SER A 1 82 ? 8.234 2.519 -4.210 1.00 94.94 82 SER A C 1
ATOM 615 O O . SER A 1 82 ? 7.017 2.696 -4.198 1.00 94.94 82 SER A O 1
ATOM 617 N N . ALA A 1 83 ? 8.870 1.708 -3.363 1.00 96.81 83 ALA A N 1
ATOM 618 C CA . ALA A 1 83 ? 8.206 1.054 -2.237 1.00 96.81 83 ALA A CA 1
ATOM 619 C C . ALA A 1 83 ? 7.484 2.068 -1.323 1.00 96.81 83 ALA A C 1
ATOM 621 O O . ALA A 1 83 ? 7.802 3.268 -1.326 1.00 96.81 83 ALA A O 1
ATOM 622 N N . LEU A 1 84 ? 6.531 1.574 -0.528 1.00 97.50 84 LEU A N 1
ATOM 623 C CA . LEU A 1 84 ? 5.790 2.366 0.450 1.00 97.50 84 LEU A CA 1
ATOM 624 C C . LEU A 1 84 ? 6.727 3.043 1.452 1.00 97.50 84 LEU A C 1
ATOM 626 O O . LEU A 1 84 ? 7.705 2.467 1.935 1.00 97.50 84 LEU A O 1
ATOM 630 N N . LYS A 1 85 ? 6.390 4.284 1.797 1.00 97.06 85 LYS A N 1
ATOM 631 C CA . LYS A 1 85 ? 7.131 5.094 2.767 1.00 97.06 85 LYS A CA 1
ATOM 632 C C . LYS A 1 85 ? 6.191 5.867 3.682 1.00 97.06 85 LYS A C 1
ATOM 634 O O . LYS A 1 85 ? 4.997 5.984 3.419 1.00 97.06 85 LYS A O 1
ATOM 639 N N . ALA A 1 86 ? 6.760 6.442 4.739 1.00 97.88 86 ALA A N 1
ATOM 640 C CA . ALA A 1 86 ? 6.028 7.330 5.633 1.00 97.88 86 ALA A CA 1
ATOM 641 C C . ALA A 1 86 ? 5.329 8.460 4.852 1.00 97.88 86 ALA A C 1
ATOM 643 O O . ALA A 1 86 ? 5.933 9.091 3.981 1.00 97.88 86 ALA A O 1
ATOM 644 N N . GLY A 1 87 ? 4.065 8.708 5.188 1.00 96.81 87 GLY A N 1
ATOM 645 C CA . GLY A 1 87 ? 3.201 9.697 4.549 1.00 96.81 87 GLY A CA 1
ATOM 646 C C . GLY A 1 87 ? 2.373 9.170 3.373 1.00 96.81 87 GLY A C 1
ATOM 647 O O . GLY A 1 87 ? 1.447 9.860 2.951 1.00 96.81 87 GLY A O 1
ATOM 648 N N . ASP A 1 88 ? 2.646 7.967 2.859 1.00 97.81 88 ASP A N 1
ATOM 649 C CA . ASP A 1 88 ? 1.815 7.376 1.808 1.00 97.81 88 ASP A CA 1
ATOM 650 C C . ASP A 1 88 ? 0.428 7.001 2.351 1.00 97.81 88 ASP A C 1
ATOM 652 O O . ASP A 1 88 ? 0.300 6.415 3.426 1.00 97.81 88 ASP A O 1
ATOM 656 N N . THR A 1 89 ? -0.621 7.327 1.593 1.00 97.56 89 THR A N 1
ATOM 657 C CA . THR A 1 89 ? -1.989 6.867 1.873 1.00 97.56 89 THR A CA 1
ATOM 658 C C . THR A 1 89 ? -2.214 5.520 1.205 1.00 97.56 89 THR A C 1
ATOM 660 O O . THR A 1 89 ? -1.868 5.344 0.036 1.00 97.56 89 THR A O 1
ATOM 663 N N . VAL A 1 90 ? -2.813 4.582 1.929 1.00 97.25 90 VAL A N 1
ATOM 664 C CA . VAL A 1 90 ? -3.045 3.214 1.464 1.00 97.25 90 VAL A CA 1
AT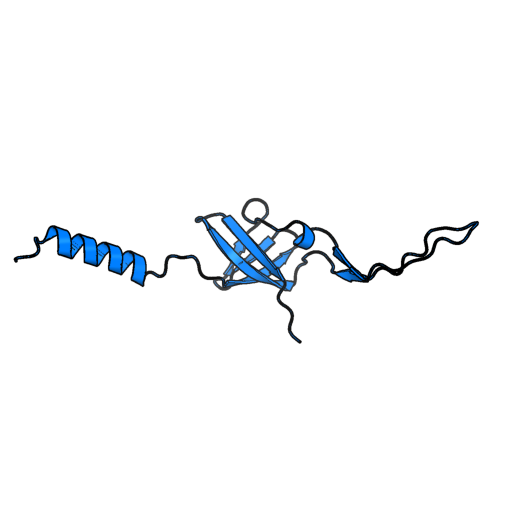OM 665 C C . VAL A 1 90 ? -4.480 2.773 1.715 1.00 97.25 90 VAL A C 1
ATOM 667 O O . VAL A 1 90 ? -5.129 3.228 2.659 1.00 97.25 90 VAL A O 1
ATOM 670 N N . ALA A 1 91 ? -4.959 1.872 0.863 1.00 96.00 91 ALA A N 1
ATOM 671 C CA . ALA A 1 91 ? -6.155 1.086 1.115 1.00 96.00 91 ALA A CA 1
ATOM 672 C C . ALA A 1 91 ? -5.785 -0.143 1.951 1.00 96.00 91 ALA A C 1
ATOM 674 O O . ALA A 1 91 ? -4.819 -0.842 1.639 1.00 96.00 91 ALA A O 1
ATOM 675 N N . VAL A 1 92 ? -6.559 -0.411 2.998 1.00 94.44 92 VAL A N 1
ATOM 676 C CA . VAL A 1 92 ? -6.320 -1.511 3.931 1.00 94.44 92 VAL A CA 1
ATOM 677 C C . VAL A 1 92 ? -7.559 -2.375 4.096 1.00 94.44 92 VAL A C 1
ATOM 679 O O . VAL A 1 92 ? -8.684 -1.882 4.010 1.00 94.44 92 VAL A O 1
ATOM 682 N N . TYR A 1 93 ? -7.342 -3.659 4.350 1.00 92.12 93 TYR A N 1
ATOM 683 C CA . TYR A 1 93 ? -8.378 -4.639 4.649 1.00 92.12 93 TYR A CA 1
ATOM 684 C C . TYR A 1 93 ? -7.984 -5.412 5.902 1.00 92.12 93 TYR A C 1
ATOM 686 O O . TYR A 1 93 ? -6.878 -5.942 5.985 1.00 92.12 93 TYR A O 1
ATOM 694 N N . GLN A 1 94 ? -8.871 -5.478 6.886 1.00 88.88 94 GLN A N 1
ATOM 695 C CA . GLN A 1 94 ? -8.595 -6.197 8.123 1.00 88.88 94 GLN A CA 1
ATOM 696 C C . GLN A 1 94 ? -8.749 -7.706 7.891 1.00 88.88 94 GLN A C 1
ATOM 698 O O . GLN A 1 94 ? -9.788 -8.167 7.432 1.00 88.88 94 GLN A O 1
ATOM 703 N N . LEU A 1 95 ? -7.704 -8.483 8.170 1.00 85.94 95 LEU A N 1
ATOM 704 C CA . LEU A 1 95 ? -7.729 -9.944 8.051 1.00 85.94 95 LEU A CA 1
ATOM 705 C C . LEU A 1 95 ? -8.203 -10.596 9.354 1.00 85.94 95 LEU A C 1
ATOM 707 O O . LEU A 1 95 ? -8.914 -11.599 9.323 1.00 85.94 95 LEU A O 1
ATOM 711 N N . SER A 1 96 ? -7.813 -10.020 10.490 1.00 85.06 96 SER A N 1
ATOM 712 C CA . SER A 1 96 ? -8.185 -10.458 11.837 1.00 85.06 96 SER A CA 1
ATOM 713 C C . SER A 1 96 ? -8.123 -9.286 12.822 1.00 85.06 96 SER A C 1
ATOM 715 O O . SER A 1 96 ? -7.825 -8.154 12.438 1.00 85.06 96 SER A O 1
ATOM 717 N N . ASP A 1 97 ? -8.365 -9.538 14.108 1.00 79.69 97 ASP A N 1
ATOM 718 C CA . ASP A 1 97 ? -8.259 -8.513 15.156 1.00 79.69 97 ASP A CA 1
ATOM 719 C C . ASP A 1 97 ? -6.841 -7.923 15.289 1.00 79.69 97 ASP A C 1
ATOM 721 O O . ASP A 1 97 ? -6.686 -6.831 15.830 1.00 79.69 97 ASP A O 1
ATOM 725 N N . SER A 1 98 ? -5.812 -8.618 14.788 1.00 81.19 98 SER A N 1
ATOM 726 C CA . SER A 1 98 ? -4.402 -8.219 14.903 1.00 81.19 98 SER A CA 1
ATOM 727 C C . SER A 1 98 ? -3.648 -8.152 13.574 1.00 81.19 98 SER A C 1
ATOM 729 O O . SER A 1 98 ? -2.465 -7.828 13.568 1.00 81.19 98 SER A O 1
ATOM 731 N N . GLU A 1 99 ? -4.285 -8.491 12.451 1.00 89.44 99 GLU A N 1
ATOM 732 C CA . GLU A 1 99 ? -3.637 -8.474 11.139 1.00 89.44 99 GLU A CA 1
ATOM 733 C C . GLU A 1 99 ? -4.422 -7.655 10.123 1.00 89.44 99 GLU A C 1
ATOM 735 O O . GLU A 1 99 ? -5.640 -7.786 9.968 1.00 89.44 99 GLU A O 1
ATOM 740 N N . VAL A 1 100 ? -3.682 -6.856 9.362 1.00 92.38 100 VAL A N 1
ATOM 741 C CA . VAL A 1 100 ? -4.198 -5.998 8.303 1.00 92.38 100 VAL A CA 1
ATOM 742 C C . VAL A 1 100 ? -3.407 -6.227 7.023 1.00 92.38 100 VAL A C 1
ATOM 744 O O . VAL A 1 100 ? -2.177 -6.227 7.007 1.00 92.38 100 VAL A O 1
ATOM 747 N N . LEU A 1 101 ? -4.128 -6.386 5.919 1.00 95.31 101 LEU A N 1
ATOM 748 C CA . LEU A 1 101 ? -3.578 -6.416 4.575 1.00 95.31 101 LEU A CA 1
ATOM 749 C C . LEU A 1 101 ? -3.546 -5.003 3.995 1.00 95.31 101 LEU A C 1
ATOM 751 O O . LEU A 1 101 ? -4.581 -4.340 3.893 1.00 95.31 101 LEU A O 1
ATOM 755 N N . ILE A 1 102 ? -2.371 -4.566 3.552 1.00 96.44 102 ILE A N 1
ATOM 756 C CA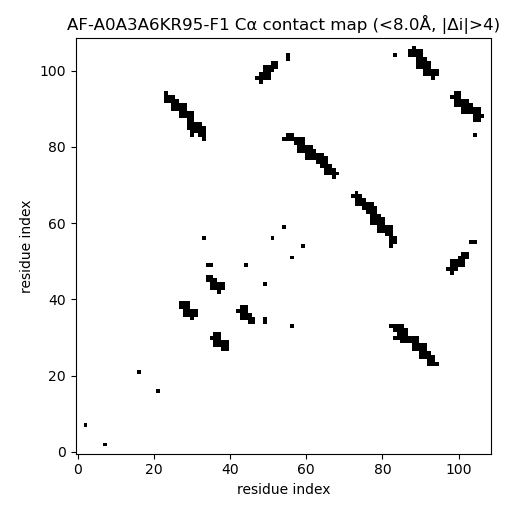 . ILE A 1 102 ? -2.227 -3.375 2.717 1.00 96.44 102 ILE A CA 1
ATOM 757 C C . ILE A 1 102 ? -2.501 -3.773 1.263 1.00 96.44 102 ILE A C 1
ATOM 759 O O . ILE A 1 102 ? -1.770 -4.580 0.689 1.00 96.44 102 ILE A O 1
ATOM 763 N N . LEU A 1 103 ? -3.566 -3.219 0.681 1.00 95.50 103 LEU A N 1
ATOM 764 C CA . LEU A 1 103 ? -4.026 -3.564 -0.666 1.00 95.50 103 LEU A CA 1
ATOM 765 C C . LEU A 1 103 ? -3.249 -2.807 -1.742 1.00 95.50 103 LEU A C 1
ATOM 767 O O . LEU A 1 103 ? -2.707 -3.420 -2.655 1.00 95.50 103 LEU A O 1
ATOM 771 N N . GLU A 1 104 ? -3.213 -1.478 -1.636 1.00 96.00 104 GLU A N 1
ATOM 772 C CA . GLU A 1 104 ? -2.471 -0.614 -2.554 1.00 96.00 104 GLU A CA 1
ATOM 773 C C . GLU A 1 104 ? -2.225 0.783 -1.966 1.00 96.00 104 GLU A C 1
ATOM 775 O O . GLU A 1 104 ? -2.945 1.242 -1.075 1.00 96.00 104 GLU A O 1
ATOM 780 N N . LYS A 1 105 ? -1.246 1.488 -2.531 1.00 96.44 105 LYS A N 1
ATOM 781 C CA . LYS A 1 105 ? -1.034 2.927 -2.430 1.00 96.44 105 LYS A CA 1
ATOM 782 C C . LYS A 1 105 ? -2.082 3.689 -3.233 1.00 96.44 105 LYS A C 1
ATOM 784 O O . LYS A 1 105 ? -2.261 3.476 -4.429 1.00 96.44 105 LYS A O 1
ATOM 789 N N . MET A 1 106 ? -2.724 4.653 -2.586 1.00 95.88 106 MET A N 1
ATOM 790 C CA . MET A 1 106 ? -3.671 5.558 -3.227 1.00 95.88 106 MET A CA 1
ATOM 791 C C . MET A 1 106 ? -2.939 6.769 -3.810 1.00 95.88 106 MET A C 1
ATOM 793 O O . MET A 1 106 ? -2.081 7.369 -3.160 1.00 95.88 106 MET A O 1
ATOM 797 N N . VAL A 1 107 ? -3.304 7.151 -5.033 1.00 93.19 107 VAL A N 1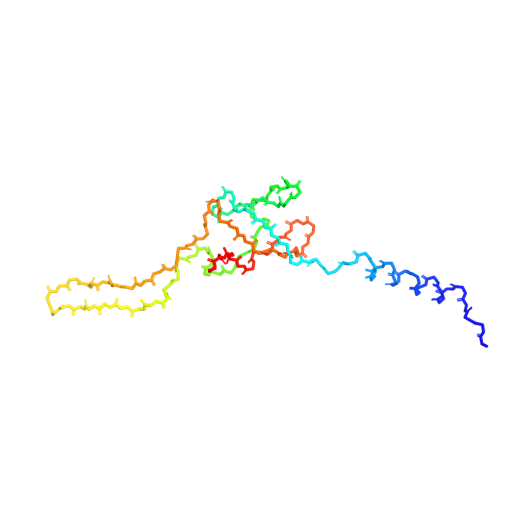
ATOM 798 C CA . VAL A 1 107 ? -2.806 8.351 -5.716 1.00 93.19 107 VAL A CA 1
ATOM 799 C C . VAL A 1 107 ? -3.988 9.154 -6.255 1.00 93.19 107 VAL A C 1
ATOM 801 O O . VAL A 1 107 ? -4.984 8.579 -6.686 1.00 93.19 107 VAL A O 1
ATOM 804 N N . SER A 1 108 ? -3.887 10.482 -6.218 1.00 90.69 108 SER A N 1
ATOM 805 C CA . SER A 1 108 ? -4.838 11.371 -6.895 1.00 90.69 108 SER A CA 1
ATOM 806 C C . SER A 1 108 ? -4.316 11.685 -8.294 1.00 90.69 108 SER A C 1
ATOM 808 O O . SER A 1 108 ? -3.110 11.884 -8.455 1.00 90.69 108 SER A O 1
ATOM 810 N N . VAL A 1 109 ? -5.218 11.749 -9.275 1.00 83.38 109 VAL A N 1
ATOM 811 C CA . VAL A 1 109 ? -4.938 12.132 -10.672 1.00 83.38 109 VAL A CA 1
ATOM 812 C C . VAL A 1 109 ? -5.578 13.480 -10.965 1.00 83.38 109 VAL A C 1
ATOM 814 O O . VAL A 1 109 ? -6.699 13.700 -10.452 1.00 83.38 109 VAL A O 1
#

Secondary structure (DSSP, 8-state):
----HHHHHHHHHHHHHHHTT-S---EEEEEEETTEEEETTS-EE-TTTEEE-HHHHS-EEEE--EE--TTS--EE--EEEPPP-TT-EEEEEE-SSS-EEEEEE----